Protein AF-A0A836RXK3-F1 (afdb_monomer_lite)

Secondary structure (DSSP, 8-state):
-HHHHHHHHHHHHHGGG----PPPPHHHHHHHHHHHHHTT-HHHHHHHHHHHHHH-TTSTTHHHHHHHHHHHHHHTS--HHHHHHHHHHHH-

Foldseek 3Di:
DPPVVVVVVVVVVVVVPPPCPPQDDLVVLQVQLVVCVVVVVLVSNLVSLVSSCVVCVPDPCNLVSLQVNLVCCVPPVVVNVSNVVSVVVSVD

Radius of gyration: 19.63 Å; chains: 1; bounding box: 47×53×33 Å

Sequence (92 aa):
MGATKLVIMVLLISALFWSCSSKLSEDDYYNKAREAYGKEKYEEALQNFKLLVENYPQGKKAAEASFMLGFINANDLKNYDEAKKYYTEFIN

pLDDT: mean 88.99, std 15.57, range [52.38, 98.88]

Structure (mmCIF, N/CA/C/O backbone):
data_AF-A0A836RXK3-F1
#
_entry.id   AF-A0A836RXK3-F1
#
loop_
_atom_site.group_PDB
_atom_site.id
_atom_site.type_symbol
_atom_site.label_atom_id
_atom_site.label_alt_id
_atom_site.label_comp_id
_atom_site.label_asym_id
_atom_site.label_entity_id
_atom_site.label_seq_id
_atom_site.pdbx_PDB_ins_code
_atom_site.Cartn_x
_atom_site.Cartn_y
_atom_site.Cartn_z
_atom_site.occupancy
_atom_site.B_iso_or_equiv
_atom_site.auth_seq_id
_atom_site.auth_comp_id
_atom_site.auth_asym_id
_atom_site.auth_atom_id
_atom_site.pdbx_PDB_model_num
ATOM 1 N N . MET A 1 1 ? 28.574 40.144 20.453 1.00 58.03 1 MET A N 1
ATOM 2 C CA . MET A 1 1 ? 28.725 38.756 19.943 1.00 58.03 1 MET A CA 1
ATOM 3 C C . MET A 1 1 ? 27.597 37.793 20.344 1.00 58.03 1 MET A C 1
ATOM 5 O O . MET A 1 1 ? 27.505 36.745 19.719 1.00 58.03 1 MET A O 1
ATOM 9 N N . GLY A 1 2 ? 26.739 38.101 21.333 1.00 61.75 2 GLY A N 1
ATOM 10 C CA . GLY A 1 2 ? 25.661 37.191 21.772 1.00 61.75 2 GLY A CA 1
ATOM 11 C C . GLY A 1 2 ? 24.389 37.219 20.910 1.00 61.75 2 GLY A C 1
ATOM 12 O O . GLY A 1 2 ? 23.913 36.171 20.490 1.00 61.75 2 GLY A O 1
ATOM 13 N N . ALA A 1 3 ? 23.877 38.407 20.573 1.00 59.88 3 ALA A N 1
ATOM 14 C CA . ALA A 1 3 ? 22.615 38.540 19.833 1.00 59.88 3 ALA A CA 1
ATOM 15 C C . ALA A 1 3 ? 22.696 38.017 18.384 1.00 59.88 3 ALA A C 1
ATOM 17 O O . ALA A 1 3 ? 21.769 37.381 17.898 1.00 59.88 3 ALA A O 1
ATOM 18 N N . THR A 1 4 ? 23.834 38.205 17.709 1.00 62.53 4 THR A N 1
ATOM 19 C CA . THR A 1 4 ? 24.033 37.774 16.314 1.00 62.53 4 THR A CA 1
ATOM 20 C C . THR A 1 4 ? 24.041 36.248 16.167 1.00 62.53 4 THR A C 1
ATOM 22 O O . THR A 1 4 ? 23.507 35.725 15.195 1.00 62.53 4 THR A O 1
ATOM 25 N N . LYS A 1 5 ? 24.588 35.517 17.152 1.00 60.25 5 LYS A N 1
ATOM 26 C CA . LYS A 1 5 ? 24.558 34.043 17.175 1.00 60.25 5 LYS A CA 1
ATOM 27 C C . LYS A 1 5 ? 23.149 33.502 17.441 1.00 60.25 5 LYS A C 1
ATOM 29 O O . LYS A 1 5 ? 22.774 32.495 16.853 1.00 60.25 5 LYS A O 1
ATOM 34 N N . LEU A 1 6 ? 22.368 34.195 18.274 1.00 61.31 6 LEU A N 1
ATOM 35 C CA . LEU A 1 6 ? 20.988 33.822 18.596 1.00 61.31 6 LEU A CA 1
ATOM 36 C C . LEU A 1 6 ? 20.058 33.962 17.376 1.00 61.31 6 LEU A C 1
ATOM 38 O O . LEU A 1 6 ? 19.258 33.073 17.113 1.00 61.31 6 LEU A O 1
ATOM 42 N N . VAL A 1 7 ? 20.216 35.029 16.584 1.00 67.00 7 VAL A N 1
ATOM 43 C CA . VAL A 1 7 ? 19.427 35.249 15.354 1.00 67.00 7 VAL A CA 1
ATOM 44 C C . VAL A 1 7 ? 19.733 34.196 14.282 1.00 67.00 7 VAL A C 1
ATOM 46 O O . VAL A 1 7 ? 18.813 33.669 13.663 1.00 67.00 7 VAL A O 1
ATOM 49 N N . ILE A 1 8 ? 21.007 33.827 14.099 1.00 63.38 8 ILE A N 1
ATOM 50 C CA . ILE A 1 8 ? 21.409 32.765 13.157 1.00 63.38 8 ILE A CA 1
ATOM 51 C C . ILE A 1 8 ? 20.803 31.414 13.566 1.00 63.38 8 ILE A C 1
ATOM 53 O O . ILE A 1 8 ? 20.343 30.655 12.717 1.00 63.38 8 ILE A O 1
ATOM 57 N N . MET A 1 9 ? 20.746 31.134 14.869 1.00 62.62 9 MET A N 1
ATOM 58 C CA . MET A 1 9 ? 20.179 29.895 15.398 1.00 62.62 9 MET A CA 1
ATOM 59 C C . MET A 1 9 ? 18.657 29.803 15.176 1.00 62.62 9 MET A C 1
ATOM 61 O O . MET A 1 9 ? 18.156 28.721 14.892 1.00 62.62 9 MET A O 1
ATOM 65 N N . VAL A 1 10 ? 17.930 30.927 15.213 1.00 67.06 10 VAL A N 1
ATOM 66 C CA . VAL A 1 10 ? 16.484 30.980 14.910 1.00 67.06 10 VAL A CA 1
ATOM 67 C C . VAL A 1 10 ? 16.199 30.822 13.407 1.00 67.06 10 VAL A C 1
ATOM 69 O O . VAL A 1 10 ? 15.243 30.142 13.039 1.00 67.06 10 VAL A O 1
ATOM 72 N N . LEU A 1 11 ? 17.047 31.373 12.529 1.00 62.56 11 LEU A N 1
ATOM 73 C CA . LEU A 1 11 ? 16.907 31.238 11.068 1.00 62.56 11 LEU A CA 1
ATOM 74 C C . LEU A 1 11 ? 17.176 29.811 10.557 1.00 62.56 11 LEU A C 1
ATOM 76 O O . LEU A 1 11 ? 16.585 29.384 9.570 1.00 62.56 11 LEU A O 1
ATOM 80 N N . LEU A 1 12 ? 18.042 29.052 11.233 1.00 60.31 12 LEU A N 1
ATOM 81 C CA . LEU A 1 12 ? 18.283 27.643 10.899 1.00 60.31 12 LEU A CA 1
ATOM 82 C C . LEU A 1 12 ? 17.099 26.739 11.281 1.00 60.31 12 LEU A C 1
ATOM 84 O O . LEU A 1 12 ? 16.873 25.721 10.633 1.00 60.31 12 LEU A O 1
ATOM 88 N N . ILE A 1 13 ? 16.318 27.124 12.295 1.00 62.56 13 ILE A N 1
ATOM 89 C CA . ILE A 1 13 ? 15.139 26.371 12.744 1.00 62.56 13 ILE A CA 1
ATOM 90 C C . ILE A 1 13 ? 13.941 26.613 11.813 1.00 62.56 13 ILE A C 1
ATOM 92 O O . ILE A 1 13 ? 13.173 25.689 11.558 1.00 62.56 13 ILE A O 1
ATOM 96 N N . SER A 1 14 ? 13.789 27.813 11.240 1.00 60.50 14 SER A N 1
ATOM 97 C CA . SER A 1 14 ? 12.698 28.096 10.292 1.00 60.50 14 SER A CA 1
ATOM 98 C C . SER A 1 14 ? 12.865 27.386 8.941 1.00 60.50 14 SER A C 1
ATOM 100 O O . SER A 1 14 ? 11.866 27.079 8.291 1.00 60.50 14 SER A O 1
ATOM 102 N N . ALA A 1 15 ? 14.097 27.043 8.551 1.00 58.00 15 ALA A N 1
ATOM 103 C CA . ALA A 1 15 ? 14.384 26.243 7.358 1.00 58.00 15 ALA A CA 1
ATOM 104 C C . ALA A 1 15 ? 13.951 24.764 7.479 1.00 58.00 15 ALA A C 1
ATOM 106 O O . ALA A 1 15 ? 13.835 24.079 6.466 1.00 58.00 15 ALA A O 1
ATOM 107 N N . LEU A 1 16 ? 13.666 24.269 8.693 1.00 56.66 16 LEU A N 1
ATOM 108 C CA . LEU A 1 16 ? 13.210 22.890 8.932 1.00 56.66 16 LEU A CA 1
ATOM 109 C C . LEU A 1 16 ? 11.702 22.691 8.704 1.00 56.66 16 LEU A C 1
ATOM 111 O O . LEU A 1 16 ? 11.236 21.555 8.666 1.00 56.66 16 LEU A O 1
ATOM 115 N N . PHE A 1 17 ? 10.934 23.769 8.523 1.00 59.47 17 PHE A N 1
ATOM 116 C CA . PHE A 1 17 ? 9.478 23.703 8.329 1.00 59.47 17 PHE A CA 1
ATOM 117 C C . PHE A 1 17 ? 9.040 23.759 6.863 1.00 59.47 17 PHE A C 1
ATOM 119 O O . PHE A 1 17 ? 7.847 23.723 6.576 1.00 59.47 17 PHE A O 1
ATOM 126 N N . TRP A 1 18 ? 9.983 23.816 5.922 1.00 61.66 18 TRP A N 1
ATOM 127 C CA . TRP A 1 18 ? 9.707 23.713 4.489 1.00 61.66 18 TRP A CA 1
ATOM 128 C C . TRP A 1 18 ? 10.113 22.334 3.964 1.00 61.66 18 TRP A C 1
ATO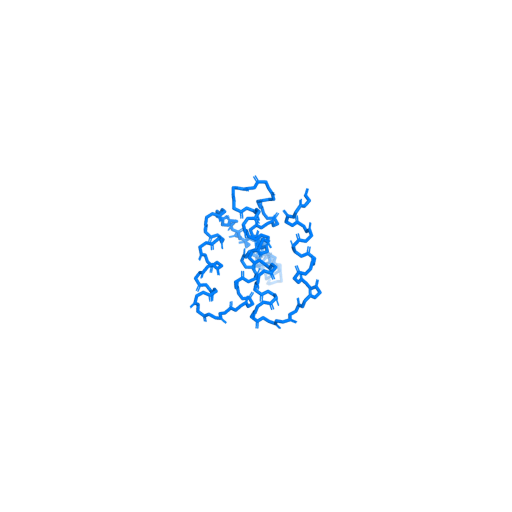M 130 O O . TRP A 1 18 ? 10.788 22.210 2.945 1.00 61.66 18 TRP A O 1
ATOM 140 N N . SER A 1 19 ? 9.683 21.265 4.641 1.00 52.38 19 SER A N 1
ATOM 141 C CA . SER A 1 19 ? 9.593 19.976 3.956 1.00 52.38 19 SER A CA 1
ATOM 142 C C . SER A 1 19 ? 8.379 20.042 3.035 1.00 52.38 19 SER A C 1
ATOM 144 O O . SER A 1 19 ? 7.259 19.700 3.414 1.00 52.38 19 SER A O 1
ATOM 146 N N . CYS A 1 20 ? 8.585 20.574 1.831 1.00 60.66 20 CYS A N 1
ATOM 147 C CA . CYS A 1 20 ? 7.601 20.500 0.762 1.00 60.66 20 CYS A CA 1
ATOM 148 C C . CYS A 1 20 ? 7.530 19.043 0.280 1.00 60.66 20 CYS A C 1
ATOM 150 O O . CYS A 1 20 ? 8.119 18.663 -0.728 1.00 60.66 20 CYS A O 1
ATOM 152 N N . SER A 1 21 ? 6.839 18.202 1.047 1.00 62.28 21 SER A N 1
ATOM 153 C CA . SER A 1 21 ? 6.404 16.874 0.627 1.00 62.28 21 SER A CA 1
ATOM 154 C C . SER A 1 21 ? 5.196 17.059 -0.291 1.00 62.28 21 SER A C 1
ATOM 156 O O . SER A 1 21 ? 4.047 16.929 0.137 1.00 62.28 21 SER A O 1
ATOM 158 N N . SER A 1 22 ? 5.436 17.432 -1.550 1.00 80.12 22 SER A N 1
ATOM 159 C CA . SER A 1 22 ? 4.370 17.491 -2.551 1.00 80.12 22 SER A CA 1
ATOM 160 C C . SER A 1 22 ? 3.716 16.114 -2.670 1.00 80.12 22 SER A C 1
ATOM 162 O O . SER A 1 22 ? 4.393 15.123 -2.955 1.00 80.12 22 SER A O 1
ATOM 164 N N . LYS A 1 23 ? 2.404 16.054 -2.448 1.00 89.31 23 LYS A N 1
ATOM 165 C CA . LYS A 1 23 ? 1.600 14.845 -2.629 1.00 89.31 23 LYS A CA 1
ATOM 166 C C . LYS A 1 23 ? 1.735 14.337 -4.070 1.00 89.31 23 LYS A C 1
ATOM 168 O O . LYS A 1 23 ? 1.592 15.122 -5.006 1.00 89.31 23 LYS A O 1
ATOM 173 N N . LEU A 1 24 ? 2.022 13.044 -4.234 1.00 94.25 24 LEU A N 1
ATOM 174 C CA . LEU A 1 24 ? 2.092 12.408 -5.555 1.00 94.25 24 LEU A CA 1
ATOM 175 C C . LEU A 1 24 ? 0.698 12.318 -6.173 1.00 94.25 24 LEU A C 1
ATOM 177 O O . LEU A 1 24 ? -0.290 12.318 -5.441 1.00 94.25 24 LEU A O 1
ATOM 181 N N . SER A 1 25 ? 0.622 12.196 -7.499 1.00 97.56 25 SER A N 1
ATOM 182 C CA . SER A 1 25 ? -0.649 11.902 -8.158 1.00 97.56 25 SER A CA 1
ATOM 183 C C . SER A 1 25 ? -1.169 10.510 -7.775 1.00 97.56 25 SER A C 1
ATOM 185 O O . SER A 1 25 ? -0.419 9.646 -7.313 1.00 97.56 25 SER A O 1
ATOM 187 N N . GLU A 1 26 ? -2.466 10.278 -7.980 1.00 97.62 26 GLU A N 1
ATOM 188 C CA . GLU A 1 26 ? -3.076 8.962 -7.771 1.00 97.62 26 GLU A CA 1
ATOM 189 C C . GLU A 1 26 ? -2.382 7.870 -8.612 1.00 97.62 26 GLU A C 1
ATOM 191 O O . GLU A 1 26 ? -2.063 6.797 -8.095 1.00 97.62 26 GLU A O 1
ATOM 196 N N . ASP A 1 27 ? -2.085 8.167 -9.883 1.00 98.31 27 ASP A N 1
ATOM 197 C CA . ASP A 1 27 ? -1.385 7.251 -10.791 1.00 98.31 27 ASP A CA 1
ATOM 198 C C . ASP A 1 27 ? 0.039 6.950 -10.311 1.00 98.31 27 ASP A C 1
ATOM 200 O O . ASP A 1 27 ? 0.476 5.801 -10.366 1.00 98.31 27 ASP A O 1
ATOM 204 N N . ASP A 1 28 ? 0.753 7.949 -9.791 1.00 98.44 28 ASP A N 1
ATOM 205 C CA . ASP A 1 28 ? 2.116 7.762 -9.291 1.00 98.44 28 ASP A CA 1
ATOM 206 C C . ASP A 1 28 ? 2.159 6.859 -8.057 1.00 98.44 28 ASP A C 1
ATOM 208 O O . ASP A 1 28 ? 3.016 5.975 -7.981 1.00 98.44 28 ASP A O 1
ATOM 212 N N . TYR A 1 29 ? 1.239 7.040 -7.099 1.00 98.50 29 TYR A N 1
ATOM 213 C CA . TYR A 1 29 ? 1.139 6.132 -5.952 1.00 98.50 29 TYR A CA 1
ATOM 214 C C . TYR A 1 29 ? 0.853 4.701 -6.409 1.00 98.50 29 TYR A C 1
ATOM 216 O O . TYR A 1 29 ? 1.507 3.763 -5.952 1.00 98.50 29 TYR A O 1
ATOM 224 N N . TYR A 1 30 ? -0.087 4.533 -7.342 1.00 98.69 30 TYR A N 1
ATOM 225 C CA . TYR A 1 30 ? -0.462 3.217 -7.848 1.00 98.69 30 TYR A CA 1
ATOM 226 C C . TYR A 1 30 ? 0.706 2.538 -8.576 1.00 98.69 30 TYR A C 1
ATOM 228 O O . TYR A 1 30 ? 1.010 1.373 -8.319 1.00 98.69 30 TYR A O 1
ATOM 236 N N . ASN A 1 31 ? 1.401 3.268 -9.451 1.00 98.69 31 ASN A N 1
ATOM 237 C CA . ASN A 1 31 ? 2.531 2.745 -10.215 1.00 98.69 31 ASN A CA 1
ATOM 238 C C . ASN A 1 31 ? 3.696 2.351 -9.301 1.00 98.69 31 ASN A C 1
ATOM 240 O O . ASN A 1 31 ? 4.233 1.255 -9.453 1.00 98.69 31 ASN A O 1
ATOM 244 N N . LYS A 1 32 ? 4.035 3.183 -8.306 1.00 98.62 32 LYS A N 1
ATOM 245 C CA . LYS A 1 32 ? 5.054 2.845 -7.299 1.00 98.62 32 LYS A CA 1
ATOM 246 C C . LYS A 1 32 ? 4.686 1.594 -6.511 1.00 98.62 32 LYS A C 1
ATOM 248 O O . LYS A 1 32 ? 5.527 0.719 -6.325 1.00 98.62 32 LYS A O 1
ATOM 253 N N . ALA A 1 33 ? 3.428 1.482 -6.088 1.00 98.81 33 ALA A N 1
ATOM 254 C CA . ALA A 1 33 ? 2.957 0.315 -5.356 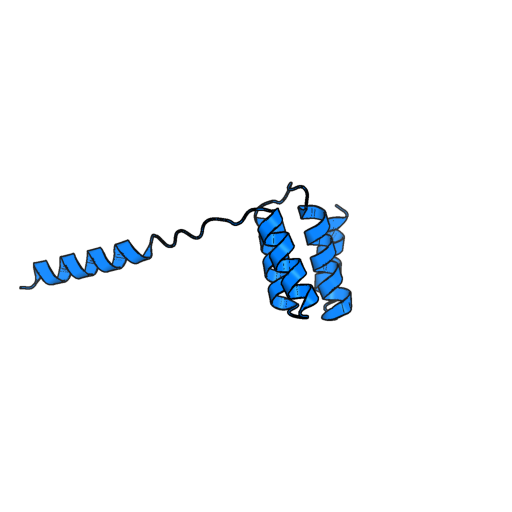1.00 98.81 33 ALA A CA 1
ATOM 255 C C . ALA A 1 33 ? 3.050 -0.971 -6.196 1.00 98.81 33 ALA A C 1
ATOM 257 O O . ALA A 1 33 ? 3.536 -1.994 -5.717 1.00 98.81 33 ALA A O 1
ATOM 258 N N . ARG A 1 34 ? 2.644 -0.913 -7.471 1.00 98.69 34 ARG A N 1
ATOM 259 C CA . ARG A 1 34 ? 2.739 -2.033 -8.423 1.00 98.69 34 ARG A CA 1
ATOM 260 C C . ARG A 1 34 ? 4.179 -2.427 -8.731 1.00 98.69 34 ARG A C 1
ATOM 262 O O . ARG A 1 34 ? 4.469 -3.616 -8.824 1.00 98.69 34 ARG A O 1
ATOM 269 N N . GLU A 1 35 ? 5.071 -1.454 -8.886 1.00 98.81 35 GLU A N 1
ATOM 270 C CA . GLU A 1 35 ? 6.496 -1.705 -9.099 1.00 98.81 35 GLU A CA 1
ATOM 271 C C . GLU A 1 35 ? 7.123 -2.396 -7.883 1.00 98.81 35 GLU A C 1
ATOM 273 O O . GLU A 1 35 ? 7.824 -3.396 -8.038 1.00 98.81 35 GLU A O 1
ATOM 278 N N . ALA A 1 36 ? 6.842 -1.897 -6.676 1.00 98.81 36 ALA A N 1
ATOM 279 C CA . ALA A 1 36 ? 7.295 -2.512 -5.434 1.00 98.81 36 ALA A CA 1
ATOM 280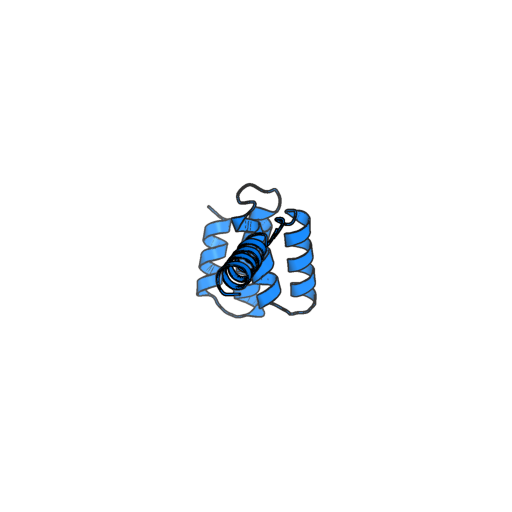 C C . ALA A 1 36 ? 6.752 -3.940 -5.286 1.00 98.81 36 ALA A C 1
ATOM 282 O O . ALA A 1 36 ? 7.518 -4.855 -4.988 1.00 98.81 36 ALA A O 1
ATOM 283 N N . TYR A 1 37 ? 5.466 -4.150 -5.587 1.00 98.75 37 TYR A N 1
ATOM 284 C CA . TYR A 1 37 ? 4.843 -5.472 -5.570 1.00 98.75 37 TYR A CA 1
ATOM 285 C C . TYR A 1 37 ? 5.524 -6.445 -6.541 1.00 98.75 37 TYR A C 1
ATOM 287 O O . TYR A 1 37 ? 5.891 -7.546 -6.147 1.00 98.75 37 TYR A O 1
ATOM 295 N N . GLY A 1 38 ? 5.777 -6.024 -7.786 1.00 98.62 38 GLY A N 1
ATOM 296 C CA . GLY A 1 38 ? 6.480 -6.845 -8.781 1.00 98.62 38 GLY A CA 1
ATOM 297 C C . GLY A 1 38 ? 7.939 -7.161 -8.424 1.00 98.62 38 GLY A C 1
ATOM 298 O O . GLY A 1 38 ? 8.534 -8.052 -9.022 1.00 98.62 38 GLY A O 1
ATOM 299 N N . LYS A 1 39 ? 8.512 -6.442 -7.454 1.00 98.75 39 LYS A N 1
ATOM 300 C CA . LYS A 1 39 ? 9.838 -6.689 -6.868 1.00 98.75 39 LYS A CA 1
ATOM 301 C C . LYS A 1 39 ? 9.763 -7.422 -5.523 1.00 98.75 39 LYS A C 1
ATOM 303 O O . LYS A 1 39 ? 10.764 -7.453 -4.814 1.00 98.75 39 LYS A O 1
ATOM 308 N N . GLU A 1 40 ? 8.589 -7.939 -5.158 1.00 98.44 40 GLU A N 1
ATOM 309 C CA . GLU A 1 40 ? 8.306 -8.622 -3.887 1.00 98.44 40 GLU A CA 1
ATOM 310 C C . GLU A 1 40 ? 8.580 -7.759 -2.639 1.00 98.44 40 GLU A C 1
ATOM 312 O O . GLU A 1 40 ? 8.739 -8.257 -1.527 1.00 98.44 40 GLU A O 1
ATOM 317 N N . LYS A 1 41 ? 8.611 -6.430 -2.797 1.00 98.75 41 LYS A N 1
ATOM 318 C CA . LYS A 1 41 ? 8.753 -5.473 -1.693 1.00 98.75 41 LYS A CA 1
ATOM 319 C C . LYS A 1 41 ? 7.382 -5.137 -1.120 1.00 98.75 41 LYS A C 1
ATOM 321 O O . LYS A 1 41 ? 6.849 -4.044 -1.331 1.00 98.75 41 LYS A O 1
ATOM 326 N N . TYR A 1 42 ? 6.784 -6.104 -0.440 1.00 98.56 42 TYR A N 1
ATOM 327 C CA . TYR A 1 42 ? 5.386 -6.040 -0.025 1.00 98.56 42 TYR A CA 1
ATOM 328 C C . TYR A 1 42 ? 5.091 -4.877 0.924 1.00 98.56 42 TYR A C 1
ATOM 330 O O . TYR A 1 42 ? 4.071 -4.213 0.767 1.00 98.56 42 TYR A O 1
ATOM 338 N N . GLU A 1 43 ? 5.987 -4.552 1.852 1.00 98.38 43 GLU A N 1
ATOM 339 C CA . GLU A 1 43 ? 5.804 -3.437 2.785 1.00 98.38 43 GLU A CA 1
ATOM 340 C C . GLU A 1 43 ? 5.777 -2.085 2.059 1.00 98.38 43 GLU A C 1
ATOM 342 O O . GLU A 1 43 ? 4.926 -1.242 2.344 1.00 98.38 43 GLU A O 1
ATOM 347 N N . GLU A 1 44 ? 6.665 -1.893 1.078 1.00 98.69 44 GLU A N 1
ATOM 348 C CA . GLU A 1 44 ? 6.712 -0.683 0.248 1.00 98.69 44 GLU A CA 1
ATOM 349 C C . GLU A 1 44 ? 5.469 -0.583 -0.651 1.00 98.69 44 GLU A C 1
ATOM 351 O O . GLU A 1 44 ? 4.890 0.498 -0.807 1.00 98.69 44 GLU A O 1
ATOM 356 N N . ALA A 1 45 ? 5.010 -1.713 -1.198 1.00 98.88 45 ALA A N 1
ATOM 357 C CA . ALA A 1 45 ? 3.773 -1.780 -1.968 1.00 98.88 45 ALA A CA 1
ATOM 358 C C . ALA A 1 45 ? 2.558 -1.396 -1.111 1.00 98.88 45 ALA A C 1
ATOM 360 O O . ALA A 1 45 ? 1.778 -0.522 -1.496 1.00 98.88 45 ALA A O 1
ATOM 361 N N . LEU A 1 46 ? 2.436 -1.990 0.082 1.00 98.88 46 LEU A N 1
ATOM 362 C CA . LEU A 1 46 ? 1.384 -1.668 1.042 1.00 98.88 46 LEU A CA 1
ATOM 363 C C . LEU A 1 46 ? 1.425 -0.190 1.434 1.00 98.88 46 LEU A C 1
ATOM 365 O O . LEU A 1 46 ? 0.381 0.453 1.457 1.00 98.88 46 LEU A O 1
ATOM 369 N N . GLN A 1 47 ? 2.603 0.374 1.706 1.00 98.62 47 GLN A N 1
ATOM 370 C CA . GLN A 1 47 ? 2.730 1.787 2.059 1.00 98.62 47 GLN A CA 1
ATOM 371 C C . GLN A 1 47 ? 2.194 2.701 0.949 1.00 98.62 47 GLN A C 1
ATOM 373 O O . GLN A 1 47 ? 1.419 3.614 1.230 1.00 98.62 47 GLN A O 1
ATOM 378 N N . ASN A 1 48 ? 2.568 2.459 -0.309 1.00 98.75 48 ASN A N 1
ATOM 379 C CA . ASN A 1 48 ? 2.120 3.296 -1.423 1.00 98.75 48 ASN A CA 1
ATOM 380 C C . ASN A 1 48 ? 0.619 3.131 -1.711 1.00 98.75 48 ASN A C 1
ATOM 382 O O . ASN A 1 48 ? -0.055 4.131 -1.954 1.00 98.75 48 ASN A O 1
ATOM 386 N N . PHE A 1 49 ? 0.069 1.914 -1.621 1.00 98.81 49 PHE A N 1
ATOM 387 C CA . PHE A 1 49 ? -1.378 1.715 -1.747 1.00 98.81 49 PHE A CA 1
ATOM 388 C C . PHE A 1 49 ? -2.160 2.372 -0.597 1.00 98.81 49 PHE A C 1
ATOM 390 O O . PHE A 1 49 ? -3.188 2.990 -0.863 1.00 98.81 49 PHE A O 1
ATOM 397 N N . LYS A 1 50 ? -1.666 2.318 0.653 1.00 98.44 50 LYS A N 1
ATOM 398 C CA . LYS A 1 50 ? -2.277 3.026 1.799 1.00 98.44 50 LYS A CA 1
ATOM 399 C C . LYS A 1 50 ? -2.286 4.535 1.578 1.00 98.44 50 LYS A C 1
ATOM 401 O O . LYS A 1 50 ? -3.326 5.173 1.698 1.00 98.44 50 LYS A O 1
ATOM 406 N N . LEU A 1 51 ? -1.148 5.096 1.168 1.00 98.12 51 LEU A N 1
ATOM 407 C CA . LEU A 1 51 ? -1.062 6.520 0.858 1.00 98.12 51 LEU A CA 1
ATOM 408 C C . LEU A 1 51 ? -2.002 6.914 -0.282 1.00 98.12 51 LEU A C 1
ATOM 410 O O . LEU A 1 51 ? -2.541 8.014 -0.235 1.00 98.12 51 LEU A O 1
ATOM 414 N N . LEU A 1 52 ? -2.226 6.051 -1.279 1.00 98.38 52 LEU A N 1
ATOM 415 C CA . LEU A 1 52 ? -3.204 6.307 -2.336 1.00 98.38 52 LEU A CA 1
ATOM 416 C C . LEU A 1 52 ? -4.611 6.457 -1.755 1.00 98.38 52 LEU A C 1
ATOM 418 O O . LEU A 1 52 ? -5.240 7.483 -1.999 1.00 98.38 52 LEU A O 1
ATOM 422 N N . VAL A 1 53 ? -5.089 5.481 -0.978 1.00 97.69 53 VAL A N 1
ATOM 423 C CA . VAL A 1 53 ? -6.463 5.494 -0.440 1.00 97.69 53 VAL A CA 1
ATOM 424 C C . VAL A 1 53 ? -6.687 6.618 0.571 1.00 97.69 53 VAL A C 1
ATOM 426 O O . VAL A 1 53 ? -7.748 7.234 0.572 1.00 97.69 53 VAL A O 1
ATOM 429 N N . GLU A 1 54 ? -5.677 6.961 1.372 1.00 96.81 54 GLU A N 1
ATOM 430 C CA . GLU A 1 54 ? -5.739 8.088 2.312 1.00 96.81 54 GLU A CA 1
ATOM 431 C C . GLU A 1 54 ? -5.820 9.434 1.582 1.00 96.81 54 GLU A C 1
ATOM 433 O O . GLU A 1 54 ? -6.564 10.336 1.967 1.00 96.81 54 GLU A O 1
ATOM 438 N N . ASN A 1 55 ? -5.050 9.581 0.504 1.00 97.1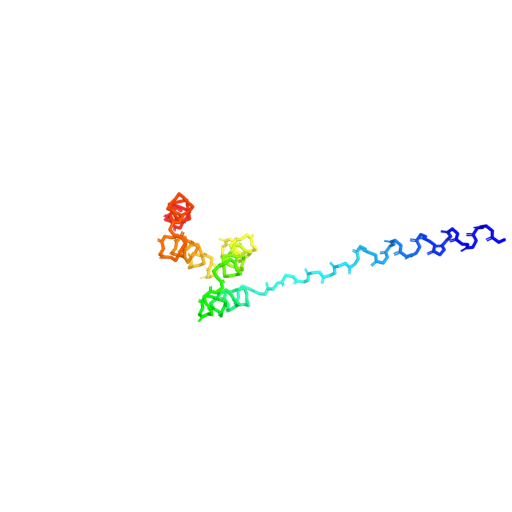9 55 ASN A N 1
ATOM 439 C CA . ASN A 1 55 ? -4.958 10.832 -0.230 1.00 97.19 55 ASN A CA 1
ATOM 440 C C . ASN A 1 55 ? -6.066 11.010 -1.272 1.00 97.19 55 ASN A C 1
ATOM 442 O O . ASN A 1 55 ? -6.456 12.141 -1.571 1.00 97.19 55 ASN A O 1
ATOM 446 N N . TYR A 1 56 ? -6.536 9.924 -1.861 1.00 97.38 56 TYR A N 1
ATOM 447 C CA . TYR A 1 56 ? -7.506 9.912 -2.946 1.00 97.38 56 TYR A CA 1
ATOM 448 C C . TYR A 1 56 ? -8.642 8.938 -2.620 1.00 97.38 56 TYR A C 1
ATOM 450 O O . TYR A 1 56 ? -8.880 8.022 -3.395 1.00 97.38 56 TYR A O 1
ATOM 458 N N . PRO A 1 57 ? -9.389 9.123 -1.514 1.00 96.19 57 PRO A N 1
ATOM 459 C CA . PRO A 1 57 ? -10.402 8.154 -1.075 1.00 96.19 57 PRO A CA 1
ATOM 460 C C . PRO A 1 57 ? -11.558 7.960 -2.071 1.00 96.19 57 PRO A C 1
ATOM 462 O O . PRO A 1 57 ? -12.235 6.944 -2.036 1.00 96.19 57 PRO A O 1
ATOM 465 N N . GLN A 1 58 ? -11.784 8.929 -2.964 1.00 96.06 58 GLN A N 1
ATOM 466 C CA . GLN A 1 58 ? -12.777 8.878 -4.050 1.00 96.06 58 GLN A CA 1
ATOM 467 C C . GLN A 1 58 ? -12.109 8.858 -5.437 1.00 96.06 58 GLN A C 1
ATOM 469 O O . GLN A 1 58 ? -12.717 9.214 -6.447 1.00 96.06 58 GLN A O 1
ATOM 474 N N . GLY A 1 59 ? -10.814 8.540 -5.476 1.00 96.69 59 GLY A N 1
ATOM 475 C CA . GLY A 1 59 ? -10.031 8.462 -6.698 1.00 96.69 59 GLY A CA 1
ATOM 476 C C . GLY A 1 59 ? -10.395 7.240 -7.543 1.00 96.69 59 GLY A C 1
ATOM 477 O O . GLY A 1 59 ? -10.989 6.272 -7.064 1.00 96.69 59 GLY A O 1
ATOM 478 N N . LYS A 1 60 ? -10.029 7.272 -8.827 1.00 97.69 60 LYS A N 1
ATOM 479 C CA . LYS A 1 60 ? -10.390 6.215 -9.791 1.00 97.69 60 LYS A CA 1
ATOM 480 C C . LYS A 1 60 ? -9.724 4.867 -9.491 1.00 97.69 60 LYS A C 1
ATOM 482 O O . LYS A 1 60 ? -10.196 3.839 -9.967 1.00 97.69 60 LYS A O 1
ATOM 487 N N .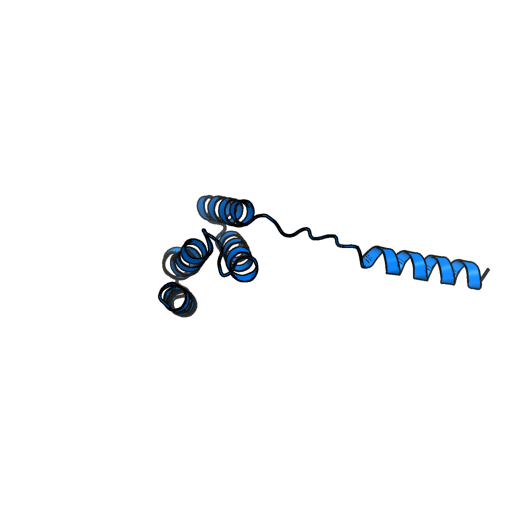 LYS A 1 61 ? -8.624 4.877 -8.743 1.00 98.06 61 LYS A N 1
ATOM 488 C CA . LYS A 1 61 ? -7.792 3.734 -8.350 1.00 98.06 61 LYS A CA 1
ATOM 489 C C . LYS A 1 61 ? -7.914 3.403 -6.865 1.00 98.06 61 LYS A C 1
ATOM 491 O O . LYS A 1 61 ? -7.333 2.412 -6.438 1.00 98.06 61 LYS A O 1
ATOM 496 N N . ALA A 1 62 ? -8.665 4.184 -6.088 1.00 97.00 62 ALA A N 1
ATOM 497 C CA . ALA A 1 62 ? -8.840 3.976 -4.652 1.00 97.00 62 ALA A CA 1
ATOM 498 C C . ALA A 1 62 ? -9.377 2.575 -4.333 1.00 97.00 62 ALA A C 1
ATOM 500 O O . ALA A 1 62 ? -8.772 1.839 -3.559 1.00 97.00 62 ALA A O 1
ATOM 501 N N . ALA A 1 63 ? -10.459 2.172 -5.007 1.00 96.50 63 ALA A N 1
ATOM 502 C CA . ALA A 1 63 ? -11.050 0.849 -4.827 1.00 96.50 63 ALA A CA 1
ATOM 503 C C . ALA A 1 63 ? -10.054 -0.270 -5.187 1.00 96.50 63 ALA A C 1
ATOM 505 O O . ALA A 1 63 ? -9.864 -1.218 -4.429 1.00 96.50 63 ALA A O 1
ATOM 506 N N . GLU A 1 64 ? -9.349 -0.137 -6.312 1.00 97.88 64 GLU A N 1
ATOM 507 C CA . GLU A 1 64 ? -8.339 -1.115 -6.724 1.00 97.88 64 GLU A CA 1
ATOM 508 C C . GLU A 1 64 ? -7.159 -1.187 -5.738 1.00 97.88 64 GLU A C 1
ATOM 510 O O . GLU A 1 64 ? -6.680 -2.274 -5.419 1.00 97.88 64 GLU A O 1
ATOM 515 N N . ALA A 1 65 ? -6.713 -0.049 -5.204 1.00 98.44 65 ALA A N 1
ATOM 516 C CA . ALA A 1 65 ? -5.675 0.007 -4.183 1.00 98.44 65 ALA A CA 1
ATOM 517 C C . ALA A 1 65 ? -6.114 -0.690 -2.885 1.00 98.44 65 ALA A C 1
ATOM 519 O O . ALA A 1 65 ? -5.350 -1.496 -2.358 1.00 98.44 65 ALA A O 1
ATOM 520 N N . SER A 1 66 ? -7.345 -0.463 -2.409 1.00 98.12 66 SER A N 1
ATOM 521 C CA . SER A 1 66 ? -7.907 -1.179 -1.252 1.00 98.12 66 SER A CA 1
ATOM 522 C C . SER A 1 66 ? -7.952 -2.690 -1.478 1.00 98.12 66 SER A C 1
ATOM 524 O O . SER A 1 66 ? -7.549 -3.462 -0.606 1.00 98.12 66 SER A O 1
ATOM 526 N N . PHE A 1 67 ? -8.364 -3.129 -2.671 1.00 98.56 67 PHE A N 1
ATOM 527 C CA . PHE A 1 67 ? -8.320 -4.545 -3.028 1.00 98.56 67 PHE A CA 1
ATOM 528 C C . PHE A 1 67 ? -6.889 -5.099 -2.970 1.00 98.56 67 PHE A C 1
ATOM 530 O O . PHE A 1 67 ? -6.663 -6.145 -2.364 1.00 98.56 67 PHE A O 1
ATOM 537 N N . MET A 1 68 ? -5.912 -4.388 -3.542 1.00 98.75 68 MET A N 1
ATOM 538 C CA . MET A 1 68 ? -4.507 -4.808 -3.525 1.00 98.75 68 MET A CA 1
ATOM 539 C C . MET A 1 68 ? -3.920 -4.859 -2.107 1.00 98.75 68 MET A C 1
ATOM 541 O O . MET A 1 68 ? -3.145 -5.769 -1.811 1.00 98.75 68 MET A O 1
ATOM 545 N N . LEU A 1 69 ? -4.311 -3.948 -1.207 1.00 98.81 69 LEU A N 1
ATOM 546 C CA . LEU A 1 69 ? -3.939 -4.017 0.211 1.00 98.81 69 LEU A CA 1
ATOM 547 C C . LEU A 1 69 ? -4.423 -5.323 0.849 1.00 98.81 69 LEU A C 1
ATOM 549 O O . LEU A 1 69 ? -3.651 -5.998 1.535 1.00 98.81 69 LEU A O 1
ATOM 553 N N . GLY A 1 70 ? -5.675 -5.709 0.590 1.00 98.75 70 GLY A N 1
ATOM 554 C CA . GLY A 1 70 ? -6.219 -6.990 1.036 1.00 98.75 70 GLY A CA 1
ATOM 555 C C . GLY A 1 70 ? -5.495 -8.184 0.409 1.00 98.75 70 GLY A C 1
ATOM 556 O O . GLY A 1 70 ? -5.110 -9.123 1.109 1.00 98.75 70 GLY A O 1
ATOM 557 N N . PHE A 1 71 ? -5.245 -8.114 -0.900 1.00 98.81 71 PHE A N 1
ATOM 558 C CA . PHE A 1 71 ? -4.589 -9.161 -1.678 1.00 98.81 71 PHE A CA 1
ATOM 559 C C . PHE A 1 71 ? -3.187 -9.475 -1.167 1.00 98.81 71 PHE A C 1
ATOM 561 O O . PHE A 1 71 ? -2.897 -10.640 -0.897 1.00 98.81 71 PHE A O 1
ATOM 568 N N . ILE A 1 72 ? -2.349 -8.452 -0.989 1.00 98.88 72 ILE A N 1
ATOM 569 C CA . ILE A 1 72 ? -0.965 -8.626 -0.534 1.00 98.88 72 ILE A CA 1
ATOM 570 C C . ILE A 1 72 ? -0.938 -9.214 0.879 1.00 98.88 72 ILE A C 1
ATOM 572 O O . ILE A 1 72 ? -0.196 -10.155 1.163 1.00 98.88 72 ILE A O 1
ATOM 576 N N . ASN A 1 73 ? -1.801 -8.714 1.769 1.00 98.81 73 ASN A N 1
ATOM 577 C CA . ASN A 1 73 ? -1.895 -9.252 3.123 1.00 98.81 73 ASN A CA 1
ATOM 578 C C . ASN A 1 73 ? -2.336 -10.725 3.128 1.00 98.81 73 ASN A C 1
ATOM 580 O O . ASN A 1 73 ? -1.766 -11.516 3.872 1.00 98.81 73 ASN A O 1
ATOM 584 N N . ALA A 1 74 ? -3.298 -11.128 2.295 1.00 98.69 74 ALA A N 1
ATOM 585 C CA . ALA A 1 74 ? -3.781 -12.510 2.260 1.00 98.69 74 ALA A CA 1
ATOM 586 C C . ALA A 1 74 ? -2.797 -13.485 1.595 1.00 98.69 74 ALA A C 1
ATOM 588 O O . ALA A 1 74 ? -2.603 -14.609 2.068 1.00 98.69 74 ALA A O 1
ATOM 589 N N . ASN A 1 75 ? -2.210 -13.084 0.469 1.00 98.56 75 ASN A N 1
ATOM 590 C CA . ASN A 1 75 ? -1.499 -14.004 -0.413 1.00 98.56 75 ASN A CA 1
ATOM 591 C C . ASN A 1 75 ? -0.001 -14.035 -0.142 1.00 98.56 75 ASN A C 1
ATOM 593 O O . ASN A 1 75 ? 0.564 -15.129 -0.124 1.00 98.56 75 ASN A O 1
ATOM 597 N N . ASP A 1 76 ? 0.601 -12.888 0.147 1.00 98.56 76 ASP A N 1
ATOM 598 C CA . ASP A 1 76 ? 2.052 -12.767 0.261 1.00 98.56 76 ASP A CA 1
ATOM 599 C C . ASP A 1 76 ? 2.494 -12.767 1.730 1.00 98.56 76 ASP A C 1
ATOM 601 O O . ASP A 1 76 ? 3.383 -13.525 2.109 1.00 98.56 76 ASP A O 1
ATOM 605 N N . LEU A 1 77 ? 1.807 -12.001 2.589 1.00 98.31 77 LEU A N 1
ATOM 606 C CA . LEU A 1 77 ? 2.184 -11.863 4.007 1.00 98.31 77 LEU A CA 1
ATOM 607 C C . LEU A 1 77 ? 1.453 -12.815 4.962 1.00 98.31 77 LEU A C 1
ATOM 609 O O . LEU A 1 77 ? 1.876 -12.990 6.100 1.00 98.31 77 LEU A O 1
ATOM 613 N N . LYS A 1 78 ? 0.343 -13.418 4.522 1.00 98.50 78 LYS A N 1
ATOM 614 C CA . LYS A 1 78 ? -0.557 -14.252 5.348 1.00 98.50 78 LYS A CA 1
ATOM 615 C C . LYS A 1 78 ? -1.125 -13.533 6.586 1.00 98.50 78 LYS A C 1
ATOM 617 O O . LYS A 1 78 ? -1.533 -14.166 7.558 1.00 98.50 78 LYS A O 1
ATOM 622 N N . ASN A 1 79 ? -1.230 -12.209 6.515 1.00 98.44 79 ASN A N 1
ATOM 623 C CA . ASN A 1 79 ? -1.858 -11.344 7.510 1.00 98.44 79 ASN A CA 1
ATOM 624 C C . ASN A 1 79 ? -3.375 -11.294 7.286 1.00 98.44 79 ASN A C 1
ATOM 626 O O . ASN A 1 79 ? -3.926 -10.300 6.808 1.00 98.44 79 ASN A O 1
ATOM 630 N N . TYR A 1 80 ? -4.065 -12.388 7.596 1.00 98.19 80 TYR A N 1
ATOM 631 C CA . TYR A 1 80 ? -5.482 -12.540 7.250 1.00 98.19 80 TYR A CA 1
ATOM 632 C C . TYR A 1 80 ? -6.410 -11.531 7.940 1.00 98.19 80 TYR A C 1
ATOM 634 O O . TYR A 1 80 ? -7.417 -11.141 7.349 1.00 98.19 80 TYR A O 1
ATOM 642 N N . ASP A 1 81 ? -6.064 -11.068 9.143 1.00 98.19 81 ASP A N 1
ATOM 643 C CA . ASP A 1 81 ? -6.851 -10.055 9.857 1.00 98.19 81 ASP A CA 1
ATOM 644 C C . ASP A 1 81 ? -6.840 -8.711 9.117 1.00 98.19 81 ASP A C 1
ATOM 646 O O . ASP A 1 81 ? -7.895 -8.122 8.865 1.00 98.19 81 ASP A O 1
ATOM 650 N N . GLU A 1 82 ? -5.660 -8.263 8.684 1.00 97.75 82 GLU A N 1
ATOM 651 C CA . GLU A 1 82 ? -5.525 -7.024 7.917 1.00 97.75 82 GLU A CA 1
ATOM 652 C C . GLU A 1 82 ? -6.124 -7.182 6.512 1.00 97.75 82 GLU A C 1
ATOM 654 O O . GLU A 1 82 ? -6.784 -6.274 6.005 1.00 97.75 82 GLU A O 1
ATOM 659 N N . ALA A 1 83 ? -5.984 -8.365 5.903 1.00 98.62 83 ALA A N 1
ATOM 660 C CA . ALA A 1 83 ? -6.632 -8.658 4.630 1.00 98.62 83 ALA A CA 1
ATOM 661 C C . ALA A 1 83 ? -8.160 -8.538 4.721 1.00 98.62 83 ALA A C 1
ATOM 663 O O . ALA A 1 83 ? -8.786 -7.888 3.884 1.00 98.62 83 ALA A O 1
ATOM 664 N N . LYS A 1 84 ? -8.764 -9.124 5.764 1.00 98.25 84 LYS A N 1
ATOM 665 C CA . LYS A 1 84 ? -10.208 -9.052 6.012 1.00 98.25 84 LYS A CA 1
ATOM 666 C C . LYS A 1 84 ? -10.676 -7.610 6.174 1.00 98.25 84 LYS A C 1
ATOM 668 O O . LYS A 1 84 ? -11.718 -7.253 5.623 1.00 98.25 84 LYS A O 1
ATOM 673 N N . LYS A 1 85 ? -9.922 -6.792 6.911 1.00 97.38 85 LYS A N 1
ATOM 674 C CA . LYS A 1 85 ? -10.215 -5.366 7.077 1.00 97.38 85 LYS A CA 1
ATOM 675 C C . LYS A 1 85 ? -10.264 -4.657 5.721 1.00 97.38 85 LYS A C 1
ATOM 677 O O . LYS A 1 85 ? -11.302 -4.095 5.385 1.00 97.38 85 LYS A O 1
ATOM 682 N N . TYR A 1 86 ? -9.213 -4.770 4.909 1.00 97.94 86 TYR A N 1
ATOM 683 C CA . TYR A 1 86 ? -9.161 -4.094 3.609 1.00 97.94 86 TYR A CA 1
ATOM 684 C C . TYR A 1 86 ? -10.196 -4.605 2.601 1.00 97.94 86 TYR A C 1
ATOM 686 O O . TYR A 1 86 ? -10.771 -3.812 1.862 1.00 97.94 86 TYR A O 1
ATOM 694 N N . TYR A 1 87 ? -10.510 -5.903 2.595 1.00 97.94 87 TYR A N 1
ATOM 695 C CA . TYR A 1 87 ? -11.603 -6.414 1.762 1.00 97.94 87 TYR A CA 1
ATOM 696 C C . TYR A 1 87 ? -12.979 -5.930 2.223 1.00 97.94 87 TYR A C 1
ATOM 698 O O . TYR A 1 87 ? -13.850 -5.699 1.391 1.00 97.94 87 TYR A O 1
ATOM 706 N N . THR A 1 88 ? -13.180 -5.746 3.529 1.00 95.50 88 THR A N 1
ATOM 707 C CA . THR A 1 88 ? -14.422 -5.166 4.057 1.00 95.50 88 THR A CA 1
ATOM 708 C C . THR A 1 88 ? -14.547 -3.701 3.647 1.00 95.50 88 THR A C 1
ATOM 710 O O . THR A 1 88 ? -15.619 -3.278 3.235 1.00 95.50 88 THR A O 1
ATOM 713 N N . GLU A 1 89 ? -13.454 -2.939 3.710 1.00 91.00 89 GLU A N 1
ATOM 714 C CA . GLU A 1 89 ? -13.408 -1.554 3.222 1.00 91.00 89 GLU A CA 1
ATOM 715 C C . GLU A 1 89 ? -13.624 -1.461 1.704 1.00 91.00 89 GLU A C 1
ATOM 717 O O . GLU A 1 89 ? -14.241 -0.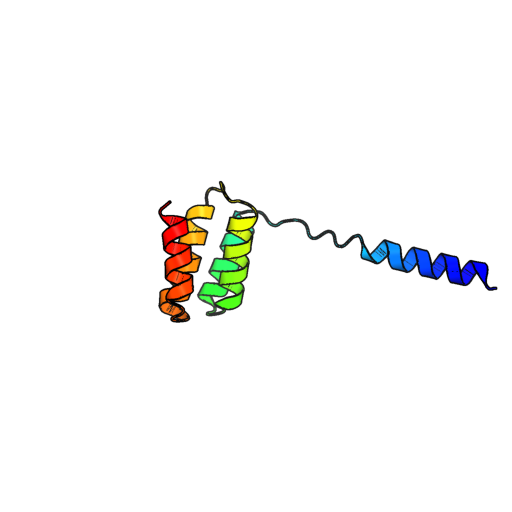516 1.242 1.00 91.00 89 GLU A O 1
ATOM 722 N N . PHE A 1 90 ? -13.153 -2.435 0.921 1.00 93.31 90 PHE A N 1
ATOM 723 C CA . PHE A 1 90 ? -13.343 -2.459 -0.534 1.00 93.31 90 PHE A CA 1
ATOM 724 C C . PHE A 1 90 ? -14.798 -2.713 -0.968 1.00 93.31 90 PHE A C 1
ATOM 726 O O . PHE A 1 90 ? -15.209 -2.242 -2.026 1.00 93.31 90 PHE A O 1
ATOM 733 N N . ILE A 1 91 ? -15.557 -3.497 -0.196 1.00 92.44 91 ILE A N 1
ATOM 734 C CA . ILE A 1 91 ? -16.927 -3.911 -0.552 1.00 92.44 91 ILE A CA 1
ATOM 735 C C . ILE A 1 91 ? -17.984 -2.879 -0.121 1.00 92.44 91 ILE A C 1
ATOM 737 O O . ILE A 1 91 ? -19.069 -2.858 -0.704 1.00 92.44 91 ILE A O 1
ATOM 741 N N . ASN A 1 92 ? -17.692 -2.062 0.895 1.00 82.44 92 ASN A N 1
ATOM 742 C CA . ASN A 1 92 ? -18.623 -1.081 1.469 1.00 82.44 92 ASN A CA 1
ATOM 743 C C . ASN A 1 92 ? -18.484 0.301 0.827 1.00 82.44 92 ASN A C 1
ATOM 745 O O . ASN A 1 92 ? -19.534 0.969 0.689 1.00 82.44 92 ASN A O 1
#